Protein AF-D7DAY2-F1 (afdb_monomer)

Mean predicted aligned error: 10.3 Å

Structure (mmCIF, N/CA/C/O backbone):
data_AF-D7DAY2-F1
#
_entry.id   AF-D7DAY2-F1
#
loop_
_atom_site.group_PDB
_atom_site.id
_atom_site.type_symbol
_atom_site.label_atom_id
_atom_site.label_alt_id
_atom_site.label_comp_id
_atom_site.label_asym_id
_atom_site.label_entity_id
_atom_site.label_seq_id
_atom_site.pdbx_PDB_ins_code
_atom_site.Cartn_x
_atom_site.Cartn_y
_atom_site.Cartn_z
_atom_site.occupancy
_atom_site.B_iso_or_equiv
_atom_site.auth_seq_id
_atom_site.auth_comp_id
_atom_site.auth_asym_id
_atom_site.auth_atom_id
_atom_site.pdbx_PDB_model_num
ATOM 1 N N . MET A 1 1 ? 5.034 -10.733 -13.464 1.00 61.53 1 MET A N 1
ATOM 2 C CA . MET A 1 1 ? 3.638 -11.034 -13.063 1.00 61.53 1 MET A CA 1
ATOM 3 C C . MET A 1 1 ? 3.511 -11.643 -11.662 1.00 61.53 1 MET A C 1
ATOM 5 O O . MET A 1 1 ? 2.707 -11.127 -10.899 1.00 61.53 1 MET A O 1
ATOM 9 N N . GLY A 1 2 ? 4.291 -12.664 -11.273 1.00 87.50 2 GLY A N 1
ATOM 10 C CA . GLY A 1 2 ? 4.120 -13.333 -9.965 1.00 87.50 2 GLY A CA 1
ATOM 11 C C . GLY A 1 2 ? 4.241 -12.428 -8.725 1.00 87.50 2 GLY A C 1
ATOM 12 O O . GLY A 1 2 ? 3.393 -12.492 -7.841 1.00 87.50 2 GLY A O 1
ATOM 13 N N . LEU A 1 3 ? 5.240 -11.538 -8.680 1.00 9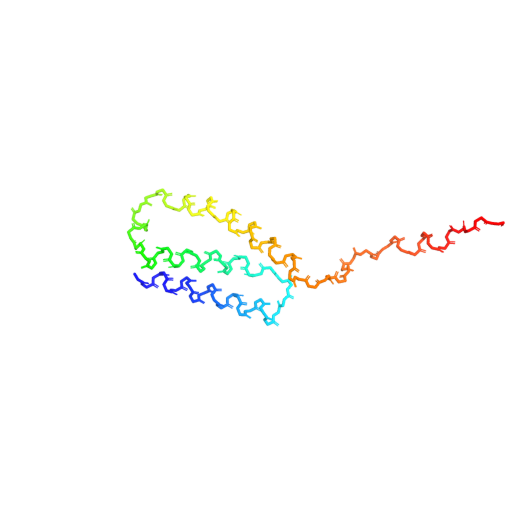0.12 3 LEU A N 1
ATOM 14 C CA . LEU A 1 3 ? 5.455 -10.647 -7.527 1.00 90.12 3 LEU A CA 1
ATOM 15 C C . LEU A 1 3 ? 4.331 -9.617 -7.341 1.00 90.12 3 LEU A C 1
ATOM 17 O O . LEU A 1 3 ? 3.883 -9.408 -6.220 1.00 90.12 3 LEU A O 1
ATOM 21 N N . GLY A 1 4 ? 3.843 -9.006 -8.425 1.00 93.94 4 GLY A N 1
ATOM 22 C CA . GLY A 1 4 ? 2.755 -8.025 -8.348 1.00 93.94 4 GLY A CA 1
ATOM 23 C C . GLY A 1 4 ? 1.473 -8.634 -7.775 1.00 93.94 4 GLY A C 1
ATOM 24 O O . GLY A 1 4 ? 0.888 -8.088 -6.845 1.00 93.94 4 GLY A O 1
ATOM 25 N N . LEU A 1 5 ? 1.098 -9.824 -8.255 1.00 95.81 5 LEU A N 1
ATOM 26 C CA . LEU A 1 5 ? -0.049 -10.569 -7.727 1.00 95.81 5 LEU A CA 1
ATOM 27 C C . LEU A 1 5 ? 0.127 -10.947 -6.253 1.00 95.81 5 LEU A C 1
ATOM 29 O O . LEU A 1 5 ? -0.814 -10.803 -5.477 1.00 95.81 5 LEU A O 1
ATOM 33 N N . LEU A 1 6 ? 1.325 -11.382 -5.851 1.00 96.75 6 LEU A N 1
ATOM 34 C CA . LEU A 1 6 ? 1.622 -11.698 -4.453 1.00 96.75 6 LEU A CA 1
ATOM 35 C C . LEU A 1 6 ? 1.421 -10.479 -3.541 1.00 96.75 6 LEU A C 1
ATOM 37 O O . LEU A 1 6 ? 0.805 -10.603 -2.487 1.00 96.75 6 LEU A O 1
ATOM 41 N N . LEU A 1 7 ? 1.901 -9.304 -3.957 1.00 96.88 7 LEU A N 1
ATOM 42 C CA . LEU A 1 7 ? 1.737 -8.062 -3.199 1.00 96.88 7 LEU A CA 1
ATOM 43 C C . LEU A 1 7 ? 0.270 -7.633 -3.095 1.00 96.88 7 LEU A C 1
ATOM 45 O O . LEU A 1 7 ? -0.166 -7.235 -2.016 1.00 96.88 7 LEU A O 1
ATOM 49 N N . ILE A 1 8 ? -0.501 -7.762 -4.181 1.00 97.88 8 ILE A N 1
ATOM 50 C CA . ILE A 1 8 ? -1.946 -7.487 -4.167 1.00 97.88 8 ILE A CA 1
ATOM 51 C C . ILE A 1 8 ? -2.650 -8.416 -3.179 1.00 97.88 8 ILE A C 1
ATOM 53 O O . ILE A 1 8 ? -3.425 -7.944 -2.353 1.00 97.88 8 ILE A O 1
ATOM 57 N N . LEU A 1 9 ? -2.369 -9.721 -3.236 1.00 97.88 9 LEU A N 1
ATOM 58 C CA . LEU A 1 9 ? -2.976 -10.702 -2.336 1.00 97.88 9 LEU A CA 1
ATOM 59 C C . LEU A 1 9 ? -2.611 -10.431 -0.876 1.00 97.88 9 LEU A C 1
ATOM 61 O O . LEU A 1 9 ? -3.493 -10.415 -0.023 1.00 97.88 9 LEU A O 1
ATOM 65 N N . LEU A 1 10 ? -1.334 -10.166 -0.591 1.00 98.00 10 LEU A N 1
ATOM 66 C CA . LEU A 1 10 ? -0.873 -9.834 0.754 1.00 98.00 10 LEU A CA 1
ATOM 67 C C . LEU A 1 10 ? -1.568 -8.570 1.274 1.00 98.00 10 LEU A C 1
ATOM 69 O O . LEU A 1 10 ? -2.100 -8.565 2.380 1.00 98.00 10 LEU A O 1
ATOM 73 N N . GLY A 1 11 ? -1.611 -7.511 0.465 1.00 97.56 11 GLY A N 1
ATOM 74 C CA . GLY A 1 11 ? -2.275 -6.271 0.841 1.00 97.56 11 GLY A CA 1
ATOM 75 C C . GLY A 1 11 ? -3.783 -6.447 1.038 1.00 97.56 11 GLY A C 1
ATOM 76 O O . GLY A 1 11 ? -4.332 -5.922 2.002 1.00 97.56 11 GLY A O 1
ATOM 77 N N . ALA A 1 12 ? -4.446 -7.254 0.207 1.00 97.62 12 ALA A N 1
ATOM 78 C CA . ALA A 1 12 ? -5.856 -7.596 0.381 1.00 97.62 12 ALA A CA 1
ATOM 79 C C . ALA A 1 12 ? -6.106 -8.353 1.695 1.00 97.62 12 ALA A C 1
ATOM 81 O O . ALA A 1 12 ? -7.042 -8.020 2.417 1.00 97.62 12 ALA A O 1
ATOM 82 N N . ILE A 1 13 ? -5.244 -9.313 2.046 1.00 97.88 13 ILE A N 1
ATOM 83 C CA . ILE A 1 13 ? -5.311 -10.027 3.330 1.00 97.88 13 ILE A CA 1
ATOM 84 C C . ILE A 1 13 ? -5.195 -9.043 4.498 1.00 97.88 13 ILE A C 1
ATOM 86 O O . ILE A 1 13 ? -5.996 -9.106 5.426 1.00 97.88 13 ILE A O 1
ATOM 90 N N . LEU A 1 14 ? -4.251 -8.099 4.443 1.00 96.19 14 LEU A N 1
ATOM 91 C CA . LEU A 1 14 ? -4.091 -7.078 5.485 1.00 96.19 14 LEU A CA 1
ATOM 92 C C . LEU A 1 14 ? -5.339 -6.196 5.641 1.00 96.19 14 LEU A C 1
ATOM 94 O O . LEU A 1 14 ? -5.734 -5.887 6.763 1.00 96.19 14 LEU A O 1
ATOM 98 N N . ILE A 1 15 ? -5.993 -5.833 4.535 1.00 94.25 15 ILE A N 1
ATOM 99 C CA . ILE A 1 15 ? -7.249 -5.071 4.568 1.00 94.25 15 ILE A CA 1
ATOM 100 C C . ILE A 1 15 ? -8.380 -5.899 5.188 1.00 94.25 15 ILE A C 1
ATOM 102 O O . ILE A 1 15 ? -9.127 -5.383 6.016 1.00 94.25 15 ILE A O 1
ATOM 106 N N . VAL A 1 16 ? -8.492 -7.184 4.841 1.00 95.69 16 VAL A N 1
ATOM 107 C CA . VAL A 1 16 ? -9.483 -8.091 5.445 1.00 95.69 16 VAL A CA 1
ATOM 108 C C . VAL A 1 16 ? -9.258 -8.229 6.953 1.00 95.69 16 VAL A C 1
ATOM 110 O O . VAL A 1 16 ? -10.223 -8.191 7.715 1.00 95.69 16 VAL A O 1
ATOM 113 N N . ILE A 1 17 ? -8.001 -8.337 7.394 1.00 94.00 17 ILE A N 1
ATOM 114 C CA . ILE A 1 17 ? -7.650 -8.387 8.819 1.00 94.00 17 ILE A CA 1
ATOM 115 C C . ILE A 1 17 ? -8.072 -7.096 9.527 1.00 94.00 17 ILE A C 1
ATOM 117 O O . ILE A 1 17 ? -8.718 -7.176 10.566 1.00 94.00 17 ILE A O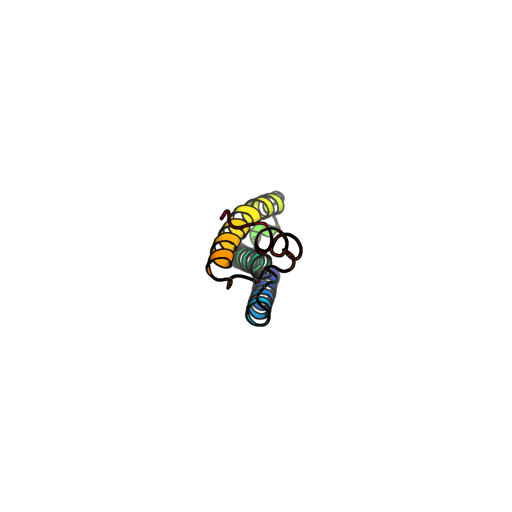 1
ATOM 121 N N . GLU A 1 18 ? -7.786 -5.917 8.968 1.00 91.31 18 GLU A N 1
ATOM 122 C CA . GLU A 1 18 ? -8.213 -4.646 9.577 1.00 91.31 18 GLU A CA 1
ATOM 123 C C . GLU A 1 18 ? -9.742 -4.550 9.703 1.00 91.31 18 GLU A C 1
ATOM 125 O O . GLU A 1 18 ? -10.242 -4.036 10.696 1.00 91.31 18 GLU A O 1
ATOM 130 N N . ILE A 1 19 ? -10.501 -5.073 8.733 1.00 91.00 19 ILE A N 1
ATOM 131 C CA . ILE A 1 19 ? -11.972 -5.105 8.809 1.00 91.00 19 ILE A CA 1
ATOM 132 C C . ILE A 1 19 ? -12.445 -6.031 9.941 1.00 91.00 19 ILE A C 1
ATOM 134 O O . ILE A 1 19 ? -13.412 -5.709 10.631 1.00 91.00 19 ILE A O 1
ATOM 138 N N . ALA A 1 20 ? -11.779 -7.173 10.137 1.00 91.19 20 ALA A N 1
ATOM 139 C CA . ALA A 1 20 ? -12.110 -8.124 11.197 1.00 91.19 20 ALA A CA 1
ATOM 140 C C . ALA A 1 20 ? -11.703 -7.625 12.594 1.00 91.19 20 ALA A C 1
ATOM 142 O O . ALA A 1 20 ? -12.395 -7.903 13.574 1.00 91.19 20 ALA A O 1
ATOM 143 N N . THR A 1 21 ? -10.600 -6.880 12.692 1.00 87.81 21 THR A N 1
ATOM 144 C CA . THR A 1 21 ? -10.079 -6.313 13.942 1.00 87.81 21 THR A CA 1
ATOM 145 C C . THR A 1 21 ? -9.697 -4.838 13.762 1.00 87.81 21 THR A C 1
ATOM 147 O O . THR A 1 21 ? -8.505 -4.528 13.669 1.00 87.81 21 THR A O 1
ATOM 150 N N . PRO A 1 22 ? -10.676 -3.913 13.718 1.00 83.94 22 PRO A N 1
ATOM 151 C CA . PRO A 1 22 ? -10.397 -2.495 13.513 1.00 83.94 22 PRO A CA 1
ATOM 152 C C . PRO A 1 22 ? -9.619 -1.908 14.688 1.00 83.94 22 P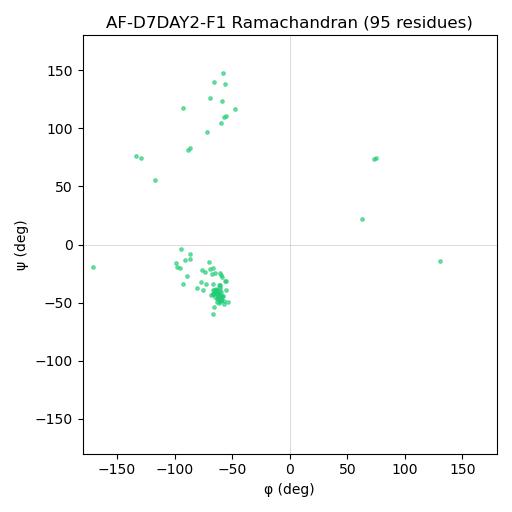RO A C 1
ATOM 154 O O . PRO A 1 22 ? -9.931 -2.195 15.845 1.00 83.94 22 PRO A O 1
ATOM 157 N N . GLY A 1 23 ? -8.644 -1.045 14.407 1.00 80.00 23 GLY A N 1
ATOM 158 C CA . GLY A 1 23 ? -7.916 -0.314 15.450 1.00 80.00 23 GLY A CA 1
ATOM 159 C C . GLY A 1 23 ? -6.399 -0.370 15.323 1.00 80.00 23 GLY A C 1
ATOM 160 O O . GLY A 1 23 ? -5.716 0.440 15.948 1.00 80.00 23 GLY A O 1
ATOM 161 N N . PHE A 1 24 ? -5.867 -1.279 14.504 1.00 81.50 24 PHE A N 1
ATOM 162 C CA . PHE A 1 24 ? -4.426 -1.519 14.386 1.00 81.50 24 PHE A CA 1
ATOM 163 C C . PHE A 1 24 ? -3.764 -0.749 13.248 1.00 81.50 24 PHE A C 1
ATOM 165 O O . PHE A 1 24 ? -2.540 -0.793 13.122 1.00 81.50 24 PHE A O 1
ATOM 172 N N . PHE A 1 25 ? -4.543 -0.020 12.443 1.00 86.62 25 PHE A N 1
ATOM 173 C CA . PHE A 1 25 ? -4.012 0.798 11.357 1.00 86.62 25 PHE A CA 1
ATOM 174 C C . PHE A 1 25 ? -3.297 -0.026 10.262 1.00 86.62 25 PHE A C 1
ATOM 176 O O . PHE A 1 25 ? -2.506 0.497 9.474 1.00 86.62 25 PHE A O 1
ATOM 183 N N . ILE A 1 26 ? -3.618 -1.322 10.171 1.00 91.94 26 ILE A N 1
ATOM 184 C CA . ILE A 1 26 ? -3.065 -2.305 9.228 1.00 91.94 26 ILE A CA 1
ATOM 185 C C . ILE A 1 26 ? -3.525 -2.004 7.794 1.00 91.94 26 ILE A C 1
ATOM 187 O O . ILE A 1 26 ? -2.846 -2.354 6.823 1.00 91.94 26 ILE A O 1
ATOM 191 N N . ALA A 1 27 ? -4.626 -1.264 7.633 1.00 92.06 27 ALA A N 1
ATOM 192 C CA . ALA A 1 27 ? -5.069 -0.796 6.323 1.00 92.06 27 ALA A CA 1
ATOM 193 C C . ALA A 1 27 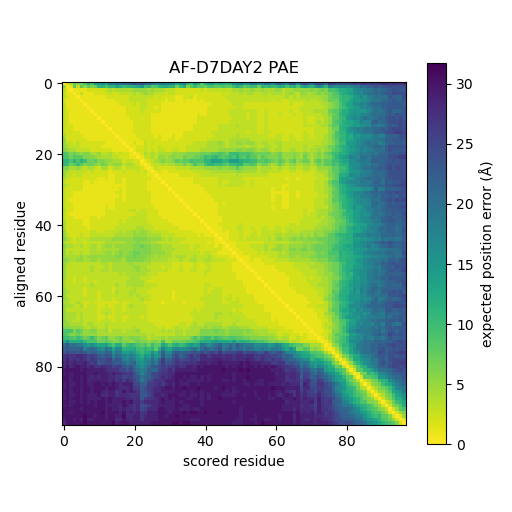? -4.028 0.071 5.593 1.00 92.06 27 ALA A C 1
ATOM 195 O O . ALA A 1 27 ? -4.002 0.064 4.361 1.00 92.06 27 ALA A O 1
ATOM 196 N N . VAL A 1 28 ? -3.144 0.780 6.307 1.00 94.62 28 VAL A N 1
ATOM 197 C CA . VAL A 1 28 ? -2.088 1.589 5.677 1.00 94.62 28 VAL A CA 1
ATOM 198 C C . VAL A 1 28 ? -1.053 0.737 4.946 1.00 94.62 28 VAL A C 1
ATOM 200 O O . VAL A 1 28 ? -0.929 0.901 3.728 1.00 94.62 28 VAL A O 1
ATOM 203 N N . PRO A 1 29 ? -0.337 -0.193 5.609 1.00 95.00 29 PRO A N 1
ATOM 204 C CA . PRO A 1 29 ? 0.570 -1.082 4.894 1.00 95.00 29 PRO A CA 1
ATOM 205 C C . PRO A 1 29 ? -0.168 -1.936 3.850 1.00 95.00 29 PRO A C 1
ATOM 207 O O . PRO A 1 29 ? 0.371 -2.144 2.765 1.00 95.00 29 PRO A O 1
ATOM 210 N N . GLY A 1 30 ? -1.417 -2.352 4.106 1.00 96.69 30 GLY A N 1
ATOM 211 C CA . GLY A 1 30 ? -2.232 -3.084 3.128 1.00 96.69 30 GLY A CA 1
ATOM 212 C C . GLY A 1 30 ? -2.483 -2.310 1.829 1.00 96.69 30 GLY A C 1
ATOM 213 O O . GLY A 1 30 ? -2.263 -2.837 0.738 1.00 96.69 30 GLY A O 1
ATOM 214 N N . THR A 1 31 ? -2.864 -1.036 1.932 1.00 96.50 31 THR A N 1
ATOM 215 C CA . THR A 1 31 ? -3.128 -0.171 0.768 1.00 96.50 31 THR A CA 1
ATOM 216 C C . THR A 1 31 ? -1.856 0.095 -0.038 1.00 96.50 31 THR A C 1
ATOM 218 O O . THR A 1 31 ? -1.879 0.027 -1.268 1.00 96.50 31 THR A O 1
ATOM 221 N N . ILE A 1 32 ? -0.727 0.335 0.638 1.00 97.44 32 ILE A N 1
ATOM 222 C CA . ILE A 1 32 ? 0.576 0.531 -0.015 1.00 97.44 32 ILE A CA 1
ATOM 223 C C . ILE A 1 32 ? 0.964 -0.718 -0.822 1.00 97.44 32 ILE A C 1
ATOM 225 O O . ILE A 1 32 ? 1.353 -0.605 -1.985 1.00 97.44 32 ILE A O 1
ATOM 229 N N . LEU A 1 33 ? 0.801 -1.911 -0.241 1.00 97.75 33 LEU A N 1
ATOM 230 C CA . LEU A 1 33 ? 1.112 -3.178 -0.908 1.00 97.75 33 LEU A CA 1
ATOM 231 C C . LEU A 1 33 ? 0.224 -3.434 -2.128 1.00 97.75 33 LEU A C 1
ATOM 233 O O . LEU A 1 33 ? 0.740 -3.850 -3.164 1.00 97.75 33 LEU A O 1
ATOM 237 N N . ILE A 1 34 ? -1.077 -3.139 -2.042 1.00 97.69 34 ILE A N 1
ATOM 238 C CA . ILE A 1 34 ? -1.989 -3.246 -3.189 1.00 97.69 34 ILE A CA 1
ATOM 239 C C . ILE A 1 34 ? -1.531 -2.321 -4.317 1.00 97.69 34 ILE A C 1
ATOM 241 O O . ILE A 1 34 ? -1.402 -2.773 -5.452 1.00 97.69 34 ILE A O 1
ATOM 245 N N . ILE A 1 35 ? -1.237 -1.052 -4.021 1.00 97.12 35 ILE A N 1
ATOM 246 C CA . ILE A 1 35 ? -0.806 -0.088 -5.043 1.00 97.12 35 ILE A CA 1
ATOM 247 C C . ILE A 1 35 ? 0.508 -0.534 -5.691 1.00 97.12 35 ILE A C 1
ATOM 249 O O . ILE A 1 35 ? 0.615 -0.528 -6.916 1.00 97.12 35 ILE A O 1
ATOM 253 N N . TYR A 1 36 ? 1.491 -0.984 -4.908 1.00 96.31 36 TYR A N 1
ATOM 254 C CA . TYR A 1 36 ? 2.759 -1.476 -5.462 1.00 96.31 36 TYR A CA 1
ATOM 255 C C . TYR A 1 36 ? 2.575 -2.747 -6.275 1.00 96.31 36 TYR A C 1
ATOM 257 O O . TYR A 1 36 ? 3.181 -2.897 -7.334 1.00 96.31 36 TYR A O 1
ATOM 265 N N . GLY A 1 37 ? 1.716 -3.648 -5.809 1.00 96.25 37 GLY A N 1
ATOM 266 C CA . GLY A 1 37 ? 1.384 -4.861 -6.528 1.00 96.25 37 GLY A CA 1
ATOM 267 C C . GLY A 1 37 ? 0.711 -4.577 -7.870 1.00 96.25 37 GLY A C 1
ATOM 268 O O . GLY A 1 37 ? 1.101 -5.173 -8.872 1.00 96.25 37 GLY A O 1
ATOM 269 N N . VAL A 1 38 ? -0.216 -3.614 -7.923 1.00 96.75 38 VAL A N 1
ATOM 270 C CA . VAL A 1 38 ? -0.836 -3.140 -9.172 1.00 96.75 38 VAL A CA 1
ATOM 271 C C . VAL A 1 38 ? 0.207 -2.508 -10.092 1.00 96.75 38 VAL A C 1
ATOM 273 O O . VAL A 1 38 ? 0.270 -2.865 -11.266 1.00 96.75 38 VAL A O 1
ATOM 276 N N . LEU A 1 39 ? 1.072 -1.632 -9.572 1.00 95.38 39 LEU A N 1
ATOM 277 C CA . LEU A 1 39 ? 2.145 -1.015 -10.358 1.00 95.38 39 LEU A CA 1
ATOM 278 C C . LEU A 1 39 ? 3.086 -2.063 -10.965 1.00 95.38 39 LEU A C 1
ATOM 280 O O . LEU A 1 39 ? 3.389 -1.982 -12.148 1.00 95.38 39 LEU A O 1
ATOM 284 N N . LEU A 1 40 ? 3.499 -3.074 -10.199 1.00 94.25 40 LEU A N 1
ATOM 285 C CA . LEU A 1 40 ? 4.380 -4.145 -10.682 1.00 94.25 40 LEU A CA 1
ATOM 286 C C . LEU A 1 40 ? 3.668 -5.181 -11.565 1.00 94.25 40 LEU A C 1
ATOM 288 O O . LEU A 1 40 ? 4.324 -5.900 -12.322 1.00 94.25 40 LEU A O 1
ATOM 292 N N . ALA A 1 41 ? 2.343 -5.301 -11.464 1.00 94.75 41 ALA A N 1
ATOM 293 C CA . ALA A 1 41 ? 1.548 -6.121 -12.371 1.00 94.75 41 ALA A CA 1
ATOM 294 C C . ALA A 1 41 ? 1.387 -5.447 -13.743 1.00 94.75 41 ALA A C 1
ATOM 296 O O . ALA A 1 41 ? 1.462 -6.140 -14.756 1.00 94.75 41 ALA A O 1
ATOM 297 N N . LEU A 1 42 ? 1.203 -4.121 -13.765 1.00 95.56 42 LEU A N 1
ATOM 298 C CA . LEU A 1 42 ? 1.063 -3.321 -14.986 1.00 95.56 42 LEU A CA 1
ATOM 299 C C . LEU A 1 42 ? 2.407 -2.999 -15.648 1.00 95.56 42 LEU A C 1
ATOM 301 O O . LEU A 1 42 ? 2.496 -3.019 -16.871 1.00 95.56 42 LEU A O 1
ATOM 305 N N . PHE A 1 43 ? 3.442 -2.740 -14.848 1.00 94.50 43 PHE A N 1
ATOM 306 C CA . PHE A 1 43 ? 4.779 -2.351 -15.301 1.00 94.50 43 PHE A CA 1
ATOM 307 C C . PHE A 1 43 ? 5.850 -3.234 -14.641 1.00 94.50 43 PHE A C 1
ATOM 309 O O . PHE A 1 43 ? 6.549 -2.803 -13.715 1.00 94.50 43 PHE A O 1
ATOM 316 N N . PRO A 1 44 ? 5.991 -4.501 -15.071 1.00 92.56 44 PRO A N 1
ATOM 317 C CA . PRO A 1 44 ? 6.968 -5.418 -14.495 1.00 92.56 44 PRO A CA 1
ATOM 318 C C . PRO A 1 44 ? 8.414 -4.934 -14.648 1.00 92.56 44 PRO A C 1
ATOM 320 O O . PRO A 1 44 ? 9.262 -5.322 -13.849 1.00 92.56 44 PRO A O 1
ATOM 323 N N . GLU A 1 45 ? 8.709 -4.086 -15.638 1.00 92.44 45 GLU A N 1
ATOM 324 C CA . GLU A 1 45 ? 10.055 -3.568 -15.896 1.00 92.44 45 GLU A CA 1
ATOM 325 C C . GLU A 1 45 ? 10.568 -2.657 -14.775 1.00 92.44 45 GLU A C 1
ATOM 327 O O . GLU A 1 45 ? 11.783 -2.505 -14.633 1.00 92.44 45 GLU A O 1
ATOM 332 N N . LEU A 1 46 ? 9.675 -2.098 -13.945 1.00 92.19 46 LEU A N 1
ATOM 333 C CA . LEU A 1 46 ? 10.041 -1.233 -12.819 1.00 92.19 46 LEU A CA 1
ATOM 334 C C . LEU A 1 46 ? 11.031 -1.910 -11.861 1.00 92.19 46 LEU A C 1
ATOM 336 O O . LEU A 1 46 ? 11.886 -1.237 -11.294 1.00 92.19 46 LEU A O 1
ATOM 340 N N . ILE A 1 47 ? 10.974 -3.236 -11.711 1.00 91.00 47 ILE A N 1
ATOM 341 C CA . ILE A 1 47 ? 11.895 -3.965 -10.827 1.00 91.00 47 ILE A CA 1
ATOM 342 C C . ILE A 1 47 ? 13.358 -3.903 -11.291 1.00 91.00 47 ILE A C 1
ATOM 344 O O . ILE A 1 47 ? 14.266 -4.037 -10.477 1.00 91.00 47 ILE A O 1
ATOM 348 N N . ASN A 1 48 ? 13.592 -3.680 -12.586 1.00 93.69 48 ASN A N 1
ATOM 349 C CA . ASN A 1 48 ? 14.934 -3.654 -13.165 1.00 93.69 48 ASN A CA 1
ATOM 350 C C . ASN A 1 48 ? 15.593 -2.270 -13.065 1.00 93.69 48 ASN A C 1
ATOM 352 O O . ASN A 1 48 ? 16.769 -2.126 -13.393 1.00 93.69 48 ASN A O 1
ATOM 356 N N . ILE A 1 49 ? 14.853 -1.244 -12.634 1.00 94.88 49 ILE A N 1
ATOM 357 C CA . ILE A 1 49 ? 15.338 0.134 -12.556 1.00 94.88 49 ILE A CA 1
ATOM 358 C C . ILE A 1 49 ? 15.901 0.390 -11.144 1.00 94.88 49 ILE A C 1
ATOM 360 O O . ILE A 1 49 ? 15.135 0.389 -10.178 1.00 94.88 49 ILE A O 1
ATOM 364 N N . PRO A 1 50 ? 17.203 0.703 -10.985 1.00 94.75 50 PRO A N 1
ATOM 365 C CA . PRO A 1 50 ? 17.837 0.843 -9.666 1.00 94.75 50 PRO A CA 1
ATOM 366 C C . PRO A 1 50 ? 17.228 1.918 -8.755 1.00 94.75 50 PRO A C 1
ATOM 368 O O . PRO A 1 50 ? 17.323 1.827 -7.533 1.00 94.75 50 PRO A O 1
ATOM 371 N N . TYR A 1 51 ? 16.601 2.946 -9.332 1.00 94.44 51 TYR A N 1
ATOM 372 C CA . TYR A 1 51 ? 16.003 4.056 -8.584 1.00 94.44 51 TYR A CA 1
ATOM 373 C C . TYR A 1 51 ? 14.562 3.791 -8.127 1.00 94.44 51 TYR A C 1
ATOM 375 O O . TYR A 1 51 ? 14.043 4.530 -7.290 1.00 94.44 51 TYR A O 1
ATOM 383 N N . VAL A 1 52 ? 13.907 2.740 -8.633 1.00 93.75 52 VAL A N 1
ATOM 384 C CA . VAL A 1 52 ? 12.505 2.439 -8.305 1.00 93.75 52 VAL A CA 1
ATOM 385 C C . VAL A 1 52 ? 12.262 2.198 -6.813 1.00 93.75 52 VAL A C 1
ATOM 387 O O . VAL A 1 52 ? 11.280 2.746 -6.314 1.00 93.75 52 VAL A O 1
ATOM 390 N N . PRO A 1 53 ? 13.121 1.490 -6.053 1.00 92.62 53 PRO A N 1
ATOM 391 C CA . PRO A 1 53 ? 12.929 1.345 -4.610 1.00 92.62 53 PRO A CA 1
ATOM 392 C C . PRO A 1 53 ? 12.822 2.686 -3.873 1.00 92.62 53 PRO A C 1
ATOM 394 O O . PRO A 1 53 ? 11.969 2.838 -3.002 1.00 92.62 53 PRO A O 1
ATOM 397 N N . TRP A 1 54 ? 13.622 3.684 -4.264 1.00 96.12 54 TRP A N 1
ATOM 398 C CA . TRP A 1 54 ? 13.562 5.029 -3.686 1.00 96.12 54 TRP A CA 1
ATOM 399 C C . TRP A 1 54 ? 12.272 5.752 -4.065 1.00 96.12 54 TRP A C 1
ATOM 401 O O . TRP A 1 54 ? 11.626 6.346 -3.206 1.00 96.12 54 TRP A O 1
ATOM 411 N N . ILE A 1 55 ? 11.859 5.663 -5.332 1.00 94.44 55 ILE A N 1
ATOM 412 C CA . ILE A 1 55 ? 10.603 6.260 -5.806 1.00 94.44 55 ILE A CA 1
ATOM 413 C C . ILE A 1 55 ? 9.413 5.670 -5.045 1.00 94.44 55 ILE A C 1
ATOM 415 O O . ILE A 1 55 ? 8.581 6.419 -4.539 1.00 94.44 55 ILE A O 1
ATOM 419 N N . LEU A 1 56 ? 9.353 4.342 -4.917 1.00 94.12 56 LEU A N 1
ATOM 420 C CA . LEU A 1 56 ? 8.314 3.666 -4.146 1.00 94.12 56 LEU A CA 1
ATOM 421 C C . LEU A 1 56 ? 8.376 4.094 -2.678 1.00 94.12 56 LEU A C 1
ATOM 423 O O . LEU A 1 56 ? 7.359 4.473 -2.116 1.00 94.12 56 LEU A O 1
ATOM 427 N N . PHE A 1 57 ? 9.556 4.141 -2.060 1.00 95.50 57 PHE A N 1
ATOM 428 C CA . PHE A 1 57 ? 9.692 4.626 -0.687 1.00 95.50 57 PHE A CA 1
ATOM 429 C C . PHE A 1 57 ? 9.080 6.021 -0.495 1.00 95.50 57 PHE A C 1
ATOM 431 O O . PHE A 1 57 ? 8.244 6.199 0.390 1.00 95.50 57 PHE A O 1
ATOM 438 N N . PHE A 1 58 ? 9.402 6.989 -1.355 1.00 97.44 58 PHE A N 1
ATOM 439 C CA . PHE A 1 58 ? 8.801 8.323 -1.280 1.00 97.44 58 PHE A CA 1
ATOM 440 C C . PHE A 1 58 ? 7.301 8.327 -1.588 1.00 97.44 58 PHE A C 1
ATOM 442 O O . PHE A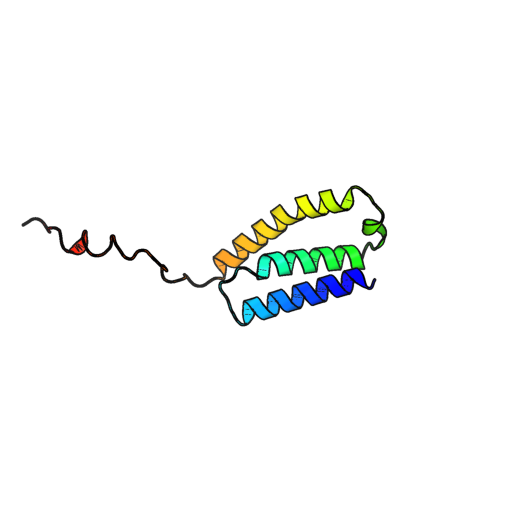 1 58 ? 6.562 9.084 -0.963 1.00 97.44 58 PHE A O 1
ATOM 449 N N . LEU A 1 59 ? 6.832 7.460 -2.489 1.00 95.81 59 LEU A N 1
ATOM 450 C CA . LEU A 1 59 ? 5.416 7.303 -2.820 1.00 95.81 59 LEU A CA 1
ATOM 451 C C . LEU A 1 59 ? 4.599 6.711 -1.656 1.00 95.81 59 LEU A C 1
ATOM 453 O O . LEU A 1 59 ? 3.404 6.988 -1.539 1.00 95.81 59 LEU A O 1
ATOM 457 N N . SER A 1 60 ? 5.236 5.958 -0.754 1.00 95.94 60 SER A N 1
ATOM 458 C CA . SER A 1 60 ? 4.576 5.394 0.431 1.00 95.94 60 SER A CA 1
ATOM 459 C C . SER A 1 60 ? 4.015 6.465 1.368 1.00 95.94 60 SER A C 1
ATOM 461 O O . SER A 1 60 ? 2.949 6.268 1.946 1.00 95.94 60 SER A O 1
ATOM 463 N N . PHE A 1 61 ? 4.686 7.614 1.489 1.00 96.94 61 PHE A N 1
ATOM 464 C CA . PHE A 1 61 ? 4.290 8.692 2.395 1.00 96.94 61 PHE A CA 1
ATOM 465 C C . PHE A 1 61 ? 2.957 9.342 2.011 1.00 96.94 61 PHE A C 1
ATOM 467 O O . PHE A 1 61 ? 2.069 9.372 2.865 1.00 96.94 61 PHE A O 1
ATOM 474 N N . PRO A 1 62 ? 2.746 9.837 0.772 1.00 96.88 62 PRO A N 1
ATOM 475 C CA . PRO A 1 62 ? 1.460 10.407 0.393 1.00 96.88 62 PRO A CA 1
ATOM 476 C C . PRO A 1 62 ? 0.345 9.359 0.428 1.00 96.88 62 PRO A C 1
ATOM 478 O O . PRO A 1 62 ? -0.743 9.665 0.908 1.00 96.88 62 PRO A O 1
ATOM 481 N N . ILE A 1 63 ? 0.605 8.115 0.007 1.00 96.56 63 ILE A N 1
ATOM 482 C CA . ILE A 1 63 ? -0.385 7.028 0.094 1.00 96.56 63 ILE A CA 1
ATOM 483 C C . ILE A 1 63 ? -0.769 6.774 1.553 1.00 96.56 63 ILE A C 1
ATOM 485 O O . ILE A 1 63 ? -1.954 6.737 1.891 1.00 96.56 63 ILE A O 1
ATOM 489 N N . GLY A 1 64 ? 0.224 6.618 2.426 1.00 94.44 64 GLY A N 1
ATOM 490 C CA . GLY A 1 64 ? 0.016 6.369 3.844 1.00 94.44 64 GLY A CA 1
ATOM 491 C C . GLY A 1 64 ? -0.700 7.525 4.529 1.00 94.44 64 GLY A C 1
ATOM 492 O O . GLY A 1 64 ? -1.620 7.292 5.305 1.00 94.44 64 GLY A O 1
ATOM 493 N N . TYR A 1 65 ? -0.361 8.765 4.181 1.00 95.19 65 TYR A N 1
ATOM 494 C CA . TYR A 1 65 ? -1.029 9.960 4.688 1.00 95.19 65 TYR A CA 1
ATOM 495 C C . TYR A 1 65 ? -2.494 10.043 4.240 1.00 95.19 65 TYR A C 1
ATOM 497 O O . TYR A 1 65 ? -3.377 10.286 5.060 1.00 95.19 65 TYR A O 1
ATOM 505 N N . ILE A 1 66 ? -2.792 9.787 2.964 1.00 94.81 66 ILE A N 1
ATOM 506 C CA . ILE A 1 66 ? -4.178 9.757 2.469 1.00 94.81 66 ILE A CA 1
ATOM 507 C C . ILE A 1 66 ? -4.962 8.645 3.172 1.00 94.81 66 ILE A C 1
ATOM 509 O O . ILE A 1 66 ? -6.069 8.877 3.661 1.00 94.81 66 ILE A O 1
ATOM 513 N N . THR A 1 67 ? -4.370 7.456 3.281 1.00 91.88 67 THR A N 1
ATOM 514 C CA . THR A 1 67 ? -5.000 6.313 3.950 1.00 91.88 67 THR A CA 1
ATOM 515 C C . THR A 1 67 ? -5.232 6.607 5.432 1.00 91.88 67 THR A C 1
ATOM 517 O O . THR A 1 67 ? -6.306 6.308 5.943 1.00 91.88 67 THR A O 1
ATOM 520 N N . TYR A 1 68 ? -4.293 7.285 6.104 1.00 90.31 68 TYR A N 1
ATOM 521 C CA . TYR A 1 68 ? -4.452 7.779 7.474 1.00 90.31 68 TYR A CA 1
ATOM 522 C C . TYR A 1 68 ? -5.659 8.701 7.618 1.00 90.31 68 TYR A C 1
ATOM 524 O O . TYR A 1 68 ? -6.459 8.532 8.536 1.00 90.31 68 TYR A O 1
ATOM 532 N N . LEU A 1 69 ? -5.805 9.679 6.723 1.00 90.75 69 LEU A N 1
ATOM 533 C CA . LEU A 1 69 ? -6.908 10.634 6.786 1.00 90.75 69 LEU A CA 1
ATOM 534 C C . LEU A 1 69 ? -8.264 9.953 6.593 1.00 90.75 69 LEU A C 1
ATOM 536 O O . LEU A 1 69 ? -9.216 10.271 7.308 1.00 90.75 69 LEU A O 1
ATOM 540 N N . ILE A 1 70 ? -8.338 9.010 5.651 1.00 88.88 70 ILE A N 1
ATOM 541 C CA . ILE A 1 70 ? -9.532 8.194 5.417 1.00 88.88 70 ILE A CA 1
ATOM 542 C C . ILE A 1 70 ? -9.827 7.353 6.657 1.00 88.88 70 ILE A C 1
ATOM 544 O O . ILE A 1 70 ? -10.942 7.395 7.171 1.00 88.88 70 ILE A O 1
ATOM 548 N N . TYR A 1 71 ? -8.818 6.658 7.182 1.00 83.88 71 TYR A N 1
ATOM 549 C CA . TYR A 1 71 ? -8.943 5.840 8.379 1.00 83.88 71 TYR A CA 1
ATOM 550 C C . TYR A 1 71 ? -9.448 6.664 9.563 1.00 83.88 71 TYR A C 1
ATOM 552 O O . TYR A 1 71 ? -10.470 6.327 10.135 1.00 83.88 71 TYR A O 1
ATOM 560 N N .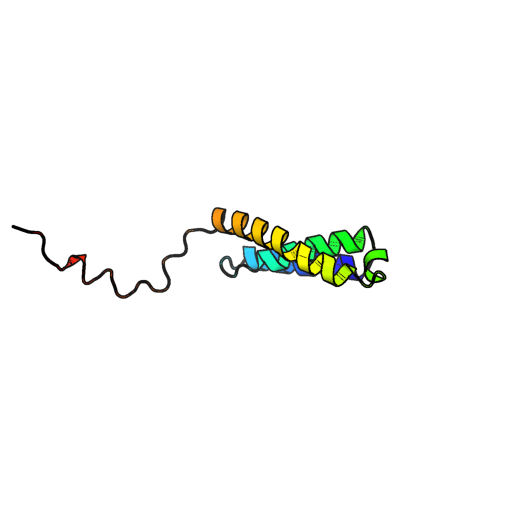 ARG A 1 72 ? -8.834 7.813 9.869 1.00 82.50 72 ARG A N 1
ATOM 561 C CA . ARG A 1 72 ? -9.263 8.693 10.969 1.00 82.50 72 ARG A CA 1
ATOM 562 C C . ARG A 1 72 ? -10.729 9.123 10.857 1.00 82.50 72 ARG A C 1
ATOM 564 O O . ARG A 1 72 ? -11.367 9.359 11.875 1.00 82.50 72 ARG A O 1
ATOM 571 N N . LYS A 1 73 ? -11.257 9.261 9.638 1.00 83.81 73 LYS A N 1
ATOM 572 C CA . LYS A 1 73 ? -12.664 9.612 9.402 1.00 83.81 73 LYS A CA 1
ATOM 573 C C . LYS A 1 73 ? -13.611 8.423 9.602 1.00 83.81 73 LYS A C 1
ATOM 575 O O . LYS A 1 73 ? -14.762 8.634 9.970 1.00 83.81 73 LYS A O 1
ATOM 580 N N . LEU A 1 74 ? -13.151 7.210 9.303 1.00 80.25 74 LEU A N 1
ATOM 581 C CA . LEU A 1 74 ? -13.943 5.979 9.375 1.00 80.25 74 LEU A CA 1
ATOM 582 C C . LEU A 1 74 ? -13.870 5.306 10.748 1.00 80.25 74 LEU A C 1
ATOM 584 O O . LEU A 1 74 ? -14.802 4.601 11.128 1.00 80.25 74 LEU A O 1
ATOM 588 N N . SER A 1 75 ? -12.778 5.512 11.481 1.00 68.00 75 SER A N 1
ATOM 589 C CA . SER A 1 75 ? -12.565 4.892 12.780 1.00 68.00 75 SER A CA 1
ATOM 590 C C . SER A 1 75 ? -13.535 5.473 13.807 1.00 68.00 75 SER A C 1
ATOM 592 O O . SER A 1 75 ? -13.571 6.696 13.983 1.00 68.00 75 SER A O 1
ATOM 594 N N . PRO A 1 76 ? -14.316 4.630 14.506 1.00 62.88 76 PRO A N 1
ATOM 595 C CA . PRO A 1 76 ? -15.113 5.091 15.631 1.00 62.88 76 PRO A CA 1
ATOM 596 C C . PRO A 1 76 ? -14.182 5.718 16.680 1.00 62.88 76 PRO A C 1
ATOM 598 O O . PRO A 1 76 ? -13.029 5.292 16.795 1.00 62.88 76 PRO A O 1
ATOM 601 N N . PRO A 1 77 ? -14.638 6.737 17.431 1.00 57.12 77 PRO A N 1
ATOM 602 C CA . PRO A 1 77 ? -13.824 7.340 18.474 1.00 57.12 77 PRO A CA 1
ATOM 603 C C . PRO A 1 77 ? -13.424 6.248 19.464 1.00 57.12 77 PRO A C 1
ATOM 605 O O . PRO A 1 77 ? -14.270 5.713 20.181 1.00 57.12 77 PRO A O 1
ATOM 608 N N . SER A 1 78 ? -12.143 5.885 19.475 1.00 54.81 78 SER A N 1
ATOM 609 C CA . SER A 1 78 ? -11.611 4.988 20.490 1.00 54.81 78 SER A CA 1
ATOM 610 C C . SER A 1 78 ? -11.861 5.646 21.848 1.00 54.81 78 SER A C 1
ATOM 612 O O . SER A 1 78 ? -11.440 6.795 22.031 1.00 54.81 78 SER A O 1
ATOM 614 N N . PRO A 1 79 ? -12.548 4.989 22.802 1.00 50.09 79 PRO A N 1
ATOM 615 C CA . PRO A 1 79 ? -12.579 5.497 24.162 1.00 50.09 79 PRO A CA 1
ATOM 616 C C . PRO A 1 79 ? -11.127 5.641 24.635 1.00 50.09 79 PRO A C 1
ATOM 618 O O . PRO A 1 79 ? -10.303 4.781 24.306 1.00 50.09 79 PRO A O 1
ATOM 621 N N . PRO A 1 80 ? -10.788 6.735 25.335 1.00 48.84 80 PRO A N 1
ATOM 622 C CA . PRO A 1 80 ? -9.414 7.037 25.698 1.00 48.84 80 PRO A CA 1
ATOM 623 C C . PRO A 1 80 ? -8.860 5.895 26.548 1.00 48.84 80 PRO A C 1
ATOM 625 O O . PRO A 1 80 ? -9.185 5.751 27.726 1.00 48.84 80 PRO A O 1
ATOM 628 N N . VAL A 1 81 ? -8.020 5.060 25.942 1.00 57.06 81 VAL A N 1
ATOM 629 C CA . VAL A 1 81 ? -7.124 4.175 26.674 1.00 57.06 81 VAL A CA 1
ATOM 630 C C . VAL A 1 81 ? -6.057 5.091 27.261 1.00 57.06 81 VAL A C 1
ATOM 632 O O . VAL A 1 81 ? -5.151 5.523 26.563 1.00 57.06 81 VAL A O 1
ATOM 635 N N . THR A 1 82 ? -6.284 5.446 28.529 1.00 55.44 82 THR A N 1
ATOM 636 C CA . THR A 1 82 ? -5.511 6.339 29.410 1.00 55.44 82 THR A CA 1
ATOM 637 C C . THR A 1 82 ? -5.623 7.849 29.155 1.00 55.44 82 THR A C 1
ATOM 639 O O . THR A 1 82 ? -4.660 8.495 28.772 1.00 55.44 82 THR A O 1
ATOM 642 N N . GLU A 1 83 ? -6.761 8.432 29.543 1.00 46.34 83 GLU A N 1
ATOM 643 C CA . GLU A 1 83 ? -6.744 9.616 30.427 1.00 46.34 83 GLU A CA 1
ATOM 644 C C . GLU A 1 83 ? -7.431 9.276 31.758 1.00 46.34 83 GLU A C 1
ATOM 646 O O . GLU A 1 83 ? -8.397 9.881 32.216 1.00 46.34 83 GLU A O 1
ATOM 651 N N . SER A 1 84 ? -6.928 8.226 32.398 1.00 51.22 84 SER A N 1
ATOM 652 C CA . SER A 1 84 ? -7.141 7.971 33.815 1.00 51.22 84 SER A CA 1
ATOM 653 C C . SER A 1 84 ? -6.064 8.725 34.596 1.00 51.22 84 SER A C 1
ATOM 655 O O . SER A 1 84 ? -5.041 8.125 34.894 1.00 51.22 84 SER A O 1
ATOM 657 N N . TYR A 1 85 ? -6.259 10.025 34.862 1.00 50.16 85 TYR A N 1
ATOM 658 C CA . TYR A 1 85 ? -5.839 10.670 36.125 1.00 50.16 85 TYR A CA 1
ATOM 659 C C . TYR A 1 85 ? -6.354 12.114 36.315 1.00 50.16 85 TYR A C 1
ATOM 661 O O . TYR A 1 85 ? -6.439 12.560 37.456 1.00 50.16 85 TYR A O 1
ATOM 669 N N . GLU A 1 86 ? -6.772 12.842 35.272 1.00 50.56 86 GLU A N 1
ATOM 670 C CA . GLU A 1 86 ? -7.167 14.261 35.444 1.00 50.56 86 GLU A CA 1
ATOM 671 C C . GLU A 1 86 ? -8.678 14.492 35.651 1.00 50.56 86 GLU A C 1
ATOM 673 O O . GLU A 1 86 ? -9.089 15.481 36.265 1.00 50.56 86 GLU A O 1
ATOM 678 N N . GLY A 1 87 ? -9.532 13.540 35.260 1.00 48.94 87 GLY A N 1
ATOM 679 C CA . GLY A 1 87 ? -10.991 13.680 35.371 1.00 48.94 87 GLY A CA 1
ATOM 680 C C . GLY A 1 87 ? -11.574 13.638 36.795 1.00 48.94 87 GLY A C 1
ATOM 681 O O . GLY A 1 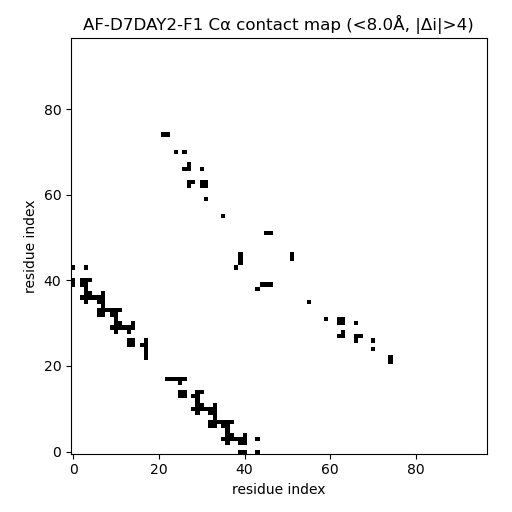87 ? -12.728 14.026 36.984 1.00 48.94 87 GLY A O 1
ATOM 682 N N . LEU A 1 88 ? -10.817 13.186 37.805 1.00 50.06 88 LEU A N 1
ATOM 683 C CA . LEU A 1 88 ? -11.324 13.035 39.180 1.00 50.06 88 LEU A CA 1
ATOM 684 C C . LEU A 1 88 ? -10.986 14.203 40.119 1.00 50.06 88 LEU A C 1
ATOM 686 O O . LEU A 1 88 ? -11.682 14.379 41.115 1.00 50.06 88 LEU A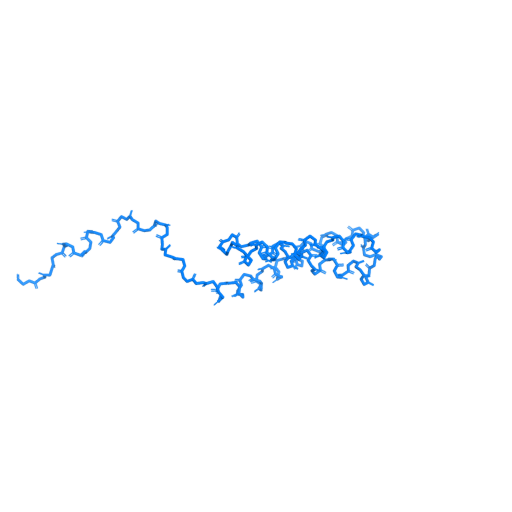 O 1
ATOM 690 N N . VAL A 1 89 ? -9.990 15.040 39.811 1.00 51.72 89 VAL A N 1
ATOM 691 C CA . VAL A 1 89 ? -9.636 16.190 40.672 1.00 51.72 89 VAL A CA 1
ATOM 692 C C . VAL A 1 89 ? -10.355 17.472 40.244 1.00 51.72 89 VAL A C 1
ATOM 694 O O . VAL A 1 89 ? -10.783 18.247 41.096 1.00 51.72 89 VAL A O 1
ATOM 697 N N . SER A 1 90 ? -10.601 17.675 38.946 1.00 46.81 90 SER A N 1
ATOM 698 C CA . SER A 1 90 ? -11.260 18.902 38.465 1.00 46.81 90 SER A CA 1
ATOM 699 C C . SER A 1 90 ? -12.767 18.959 38.772 1.00 46.81 90 SER A C 1
ATOM 701 O O . SER A 1 90 ? -13.330 20.043 38.900 1.00 46.81 90 SER A O 1
ATOM 703 N N . LYS A 1 91 ? -13.438 17.815 38.975 1.00 51.81 91 LYS A N 1
ATOM 704 C CA . LYS A 1 91 ? -14.881 17.788 39.291 1.00 51.81 91 LYS A CA 1
ATOM 705 C C . LYS A 1 91 ? -15.199 17.816 40.792 1.00 51.81 91 LYS A C 1
ATOM 707 O O . LYS A 1 91 ? -16.345 18.057 41.162 1.00 51.81 91 LYS A O 1
ATOM 712 N N . VAL A 1 92 ? -14.201 17.585 41.649 1.00 59.62 92 VAL A N 1
ATOM 713 C CA . VAL A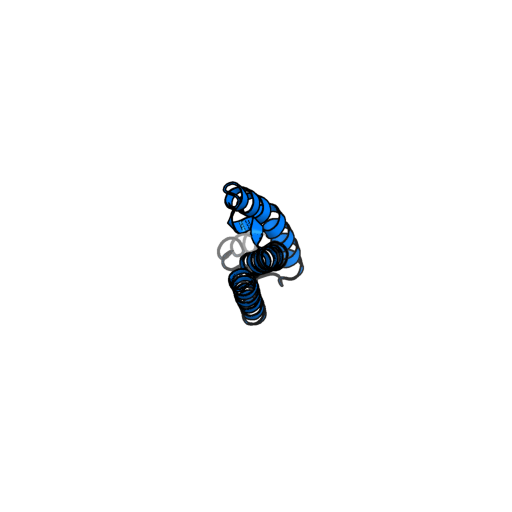 1 92 ? -14.343 17.600 43.119 1.00 59.62 92 VAL A CA 1
ATOM 714 C C . VAL A 1 92 ? -13.877 18.939 43.720 1.00 59.62 92 VAL A C 1
ATOM 716 O O . VAL A 1 92 ? -14.252 19.285 44.838 1.00 59.62 92 VAL A O 1
ATOM 719 N N . GLY A 1 93 ? -13.139 19.753 42.960 1.00 46.75 93 GLY A N 1
ATOM 720 C CA . GLY A 1 93 ? -12.678 21.078 43.372 1.00 46.75 93 GLY A CA 1
ATOM 721 C C . GLY A 1 93 ? -13.663 22.212 43.071 1.00 46.75 93 GLY A C 1
ATOM 722 O O . GLY A 1 93 ? -13.479 22.948 42.112 1.00 46.75 93 GLY A O 1
ATOM 723 N N . GLY A 1 94 ? -14.664 22.389 43.935 1.00 48.84 94 GLY A N 1
ATOM 724 C CA . GLY A 1 94 ? -15.050 23.730 44.396 1.00 48.84 94 GLY A CA 1
ATOM 725 C C . GLY A 1 94 ? -15.788 24.642 43.416 1.00 48.84 94 GLY A C 1
ATOM 726 O O . GLY A 1 94 ? -15.278 25.674 42.988 1.00 48.84 94 GLY A O 1
ATOM 727 N N . ARG A 1 95 ? -17.061 24.327 43.176 1.00 44.88 95 ARG A N 1
ATOM 728 C CA . ARG A 1 95 ? -18.086 25.322 42.846 1.00 44.88 95 ARG A CA 1
ATOM 729 C C . ARG A 1 95 ? -18.114 26.384 43.955 1.00 44.88 95 ARG A C 1
ATOM 731 O O . ARG A 1 95 ? -18.533 26.085 45.067 1.00 44.88 95 ARG A O 1
ATOM 738 N N . ASN A 1 96 ? -17.673 27.596 43.618 1.00 50.56 96 ASN A N 1
ATOM 739 C CA . ASN A 1 96 ? -17.908 28.820 44.382 1.00 50.56 96 ASN A CA 1
ATOM 740 C C . ASN A 1 96 ? -19.392 28.935 44.773 1.00 50.56 96 ASN A C 1
ATOM 742 O O . ASN A 1 96 ? -20.241 29.040 43.884 1.00 50.56 96 ASN A O 1
ATOM 746 N N . ILE A 1 97 ? -19.665 28.919 46.078 1.00 47.12 97 ILE A N 1
ATOM 747 C CA . ILE A 1 97 ? -20.729 29.645 46.791 1.00 47.12 97 ILE A CA 1
ATOM 748 C C . ILE A 1 97 ? -20.291 29.802 48.244 1.00 47.12 97 ILE A C 1
ATOM 750 O O . ILE A 1 97 ? -19.864 28.782 48.828 1.00 47.12 97 ILE A O 1
#

Foldseek 3Di:
DVQLVVLLVVLVVQVVVCVVPPDPLSNLSSQLSNVVSVVCVVCVCLVVDPCSVVVSVVVSVVSSVVSVVVSVVVDDPDDDPDPPPPVPPVVVPDDDD

Radius of gyration: 21.06 Å; Cα contacts (8 Å, |Δi|>4): 78; chains: 1; bounding box: 39×43×63 Å

Sequence (97 aa):
MGLGLLLILLGAILIVIEIATPGFFIAVPGTILIIYGVLLALFPELINIPYVPWILFFLSFPIGYITYLIYRKLSPPSPPVTESYEGLVSKVGGRNI

Solvent-accessible surface area (backbone atoms only — not comparable to full-atom values): 5595 Å² total; per-residue (Å²): 90,72,67,12,52,50,29,30,53,52,12,50,51,33,38,53,48,27,71,77,52,72,87,74,67,41,44,35,64,11,51,50,30,30,53,52,9,50,49,31,51,78,40,55,68,53,80,77,42,90,62,42,66,59,53,51,56,60,50,43,53,62,53,37,51,52,44,46,55,52,45,65,71,70,53,73,85,72,76,75,86,78,71,84,72,65,76,69,58,69,78,69,62,70,84,90,126

pLDDT: mean 83.21, std 18.23, range [44.88, 98.0]

Organism: Staphylothermus hellenicus (strain DSM 12710 / JCM 10830 / BK20S6-10-b1 / P8) (NCBI:txid591019)

Secondary structure (DSSP, 8-state):
-HHHHHHHHHHHHHHHHHHHSTTS-THHHHHHHHHHHHHHHH-GGGGG-TTHHHHHHHHHHHHHHHHHHHHHHHS-----TT--SSTTTTTTS----